Protein AF-A0AAW9KGE9-F1 (afdb_monomer_lite)

Secondary structure (DSSP, 8-state):
-HHHHHHHHHHHHHHHHHHHHHHHHHHHHHHHHHHHHSPPHHHHHHH-TT-SEEEE------TTSSEEEEEEEEETTEEEEEEEEE-EEETTEEE-

Sequence (96 aa):
MKENFKLGGILLIITMIAGLLLGFANDLTKEAIIENSKISKEDLSYILPQAEGIKDMDINLDSEGNVKEIYEAVSGSDVVGYVLKINSKGFHGPID

Structure (mmCIF, N/CA/C/O backbone):
data_AF-A0AAW9KGE9-F1
#
_entry.id   AF-A0AAW9KGE9-F1
#
loop_
_atom_site.group_PDB
_atom_site.id
_atom_site.type_symbol
_atom_site.label_atom_id
_atom_site.label_alt_id
_atom_site.label_comp_id
_atom_site.label_asym_id
_atom_site.label_entity_id
_atom_site.label_seq_id
_atom_site.pdbx_PDB_ins_code
_atom_site.Cartn_x
_atom_site.Cartn_y
_atom_site.Cartn_z
_atom_site.occupancy
_atom_site.B_iso_or_equiv
_atom_site.auth_seq_id
_atom_site.auth_comp_id
_atom_site.auth_asym_id
_atom_site.auth_atom_id
_atom_site.pdbx_PDB_model_num
ATOM 1 N N . MET A 1 1 ? 23.665 -9.481 -39.510 1.00 61.12 1 MET A N 1
ATOM 2 C CA . MET A 1 1 ? 23.785 -10.005 -38.126 1.00 61.12 1 MET A CA 1
ATOM 3 C C . MET A 1 1 ? 24.340 -8.977 -37.137 1.00 61.12 1 MET A C 1
ATOM 5 O O . MET A 1 1 ? 23.695 -8.782 -36.119 1.00 61.12 1 MET A O 1
ATOM 9 N N . LYS A 1 2 ? 25.452 -8.271 -37.422 1.00 75.06 2 LYS A N 1
ATOM 10 C CA . LYS A 1 2 ? 25.992 -7.210 -36.535 1.00 75.06 2 LYS A CA 1
ATOM 11 C C . LYS A 1 2 ? 24.994 -6.089 -36.192 1.00 75.06 2 LYS A C 1
ATOM 13 O O . LYS A 1 2 ? 24.883 -5.724 -35.030 1.00 75.06 2 LYS A O 1
ATOM 18 N N . GLU A 1 3 ? 24.244 -5.594 -37.178 1.00 84.81 3 GLU A N 1
ATOM 19 C CA . GLU A 1 3 ? 23.239 -4.533 -36.976 1.00 84.81 3 GLU A CA 1
ATOM 20 C C . GLU A 1 3 ? 22.115 -4.969 -36.021 1.00 84.81 3 GLU A C 1
ATOM 22 O O . GLU A 1 3 ? 21.837 -4.283 -35.047 1.00 84.81 3 GLU A O 1
ATOM 27 N N . ASN A 1 4 ? 21.545 -6.163 -36.208 1.00 87.88 4 ASN A N 1
ATOM 28 C CA . ASN A 1 4 ? 20.493 -6.683 -35.322 1.00 87.88 4 ASN A CA 1
ATOM 29 C C . ASN A 1 4 ? 20.971 -6.837 -33.870 1.00 87.88 4 ASN A C 1
ATOM 31 O O . ASN A 1 4 ? 20.217 -6.571 -32.940 1.00 87.88 4 ASN A O 1
ATOM 35 N N . PHE A 1 5 ? 22.234 -7.226 -33.671 1.00 86.19 5 PHE A N 1
ATOM 36 C CA . PHE A 1 5 ? 22.822 -7.336 -32.336 1.00 86.19 5 PHE A CA 1
ATOM 37 C C . PHE A 1 5 ? 23.026 -5.959 -31.683 1.00 86.19 5 PHE A C 1
ATOM 39 O O . PHE A 1 5 ? 22.802 -5.795 -30.487 1.00 86.19 5 PHE A O 1
ATOM 46 N N . LYS A 1 6 ? 23.379 -4.944 -32.481 1.00 87.62 6 LYS A N 1
ATOM 47 C CA . LYS A 1 6 ? 23.478 -3.548 -32.035 1.00 87.62 6 LYS A CA 1
ATOM 48 C C . LYS A 1 6 ? 22.110 -2.983 -31.638 1.00 87.62 6 LYS A C 1
ATOM 50 O O . LYS A 1 6 ? 21.998 -2.390 -30.570 1.00 87.62 6 LYS A O 1
ATOM 55 N N . LEU A 1 7 ? 21.073 -3.201 -32.452 1.00 91.75 7 LEU A N 1
ATOM 56 C CA . LEU A 1 7 ? 19.707 -2.776 -32.123 1.00 91.75 7 LEU A CA 1
ATOM 57 C C . LEU A 1 7 ? 19.182 -3.481 -30.863 1.00 91.75 7 LEU A C 1
ATOM 59 O O . LEU A 1 7 ? 18.646 -2.818 -29.978 1.00 91.75 7 LEU A O 1
ATOM 63 N N . GLY A 1 8 ? 19.388 -4.797 -30.747 1.00 92.50 8 GLY A N 1
ATOM 64 C CA . GLY A 1 8 ? 18.995 -5.562 -29.561 1.00 92.50 8 GLY A CA 1
ATOM 65 C C . GLY A 1 8 ? 19.690 -5.079 -28.285 1.00 92.50 8 GLY A C 1
ATOM 66 O O . GLY A 1 8 ? 19.041 -4.928 -27.255 1.00 92.50 8 GLY A O 1
ATOM 67 N N . GLY A 1 9 ? 20.986 -4.757 -28.363 1.00 93.50 9 GLY A N 1
ATOM 68 C CA . GLY A 1 9 ? 21.736 -4.198 -27.235 1.00 93.50 9 GLY A CA 1
ATOM 69 C C . GLY A 1 9 ? 21.210 -2.834 -26.780 1.00 93.50 9 GLY A C 1
ATOM 70 O O . GLY A 1 9 ? 21.037 -2.612 -25.585 1.00 93.50 9 GLY A O 1
ATOM 71 N N . ILE A 1 10 ? 20.890 -1.937 -27.719 1.00 94.44 10 ILE A N 1
ATOM 72 C CA . ILE A 1 10 ? 20.305 -0.625 -27.396 1.00 94.44 10 ILE A CA 1
ATOM 73 C C . ILE A 1 10 ? 18.936 -0.798 -26.721 1.00 94.44 10 ILE A C 1
ATOM 75 O O . ILE A 1 10 ? 18.668 -0.166 -25.701 1.00 94.44 10 ILE A O 1
ATOM 79 N N . LEU A 1 11 ? 18.091 -1.689 -27.245 1.00 94.56 11 LEU A N 1
ATOM 80 C CA . LEU A 1 11 ? 16.770 -1.955 -26.677 1.00 94.56 11 LEU A CA 1
ATOM 81 C C . LEU A 1 11 ? 16.857 -2.561 -25.267 1.00 94.56 11 LEU A C 1
ATOM 83 O O . LEU A 1 11 ? 16.073 -2.194 -24.390 1.00 94.56 11 LEU A O 1
ATOM 87 N N . LEU A 1 12 ? 17.834 -3.442 -25.030 1.00 95.12 12 LEU A N 1
ATOM 88 C CA . LEU A 1 12 ? 18.087 -4.032 -23.716 1.00 95.12 12 LEU A CA 1
ATOM 89 C C . LEU A 1 12 ? 18.497 -2.965 -22.697 1.00 95.12 12 LEU A C 1
ATOM 91 O O . LEU A 1 12 ? 17.975 -2.963 -21.586 1.00 95.12 12 LEU A O 1
ATOM 95 N N . ILE A 1 13 ? 19.366 -2.025 -23.080 1.00 96.25 13 ILE A N 1
ATOM 96 C CA . ILE A 1 13 ? 19.792 -0.926 -22.200 1.00 96.25 13 ILE A CA 1
ATOM 97 C C . ILE A 1 13 ? 18.601 -0.037 -21.827 1.00 96.25 13 ILE A C 1
ATOM 99 O O . ILE A 1 13 ? 18.412 0.276 -20.655 1.00 96.25 13 ILE A O 1
ATOM 103 N N . ILE A 1 14 ? 17.766 0.336 -22.800 1.00 96.06 14 ILE A N 1
ATOM 104 C CA . ILE A 1 14 ? 16.593 1.181 -22.537 1.00 96.06 14 ILE A CA 1
ATOM 105 C C . ILE A 1 14 ? 15.595 0.450 -21.630 1.00 96.06 14 ILE A C 1
ATOM 107 O O . ILE A 1 14 ? 15.101 1.034 -20.669 1.00 96.06 14 ILE A O 1
ATOM 111 N N . THR A 1 15 ? 15.344 -0.837 -21.884 1.00 95.56 15 THR A N 1
ATOM 112 C CA . THR A 1 15 ? 14.469 -1.669 -21.041 1.00 95.56 15 THR A CA 1
ATOM 113 C C . THR A 1 15 ? 15.008 -1.795 -19.618 1.00 95.56 15 THR A C 1
ATOM 115 O O . THR A 1 15 ? 14.244 -1.693 -18.664 1.00 95.56 15 THR A O 1
ATOM 118 N N . MET A 1 16 ? 16.323 -1.970 -19.461 1.00 96.06 16 MET A N 1
ATOM 119 C CA . MET A 1 16 ? 16.971 -2.037 -18.152 1.00 96.06 16 MET A CA 1
ATOM 120 C C . MET A 1 16 ? 16.778 -0.732 -17.372 1.00 96.06 16 MET A C 1
ATOM 122 O O . MET A 1 16 ? 16.387 -0.768 -16.210 1.00 96.06 16 MET A O 1
ATOM 126 N N . ILE A 1 17 ? 16.989 0.420 -18.015 1.00 96.75 17 ILE A N 1
ATOM 127 C CA . ILE A 1 17 ? 16.792 1.731 -17.383 1.00 96.75 17 ILE A CA 1
ATOM 128 C C . ILE A 1 17 ? 15.318 1.936 -17.010 1.00 96.75 17 ILE A C 1
ATOM 130 O O . ILE A 1 17 ? 15.020 2.328 -15.885 1.00 96.75 17 ILE A O 1
ATOM 134 N N . ALA A 1 18 ? 14.391 1.629 -17.921 1.00 95.62 18 ALA A N 1
ATOM 135 C CA . ALA A 1 18 ? 12.958 1.756 -17.668 1.00 95.62 18 ALA A CA 1
ATOM 136 C C . ALA A 1 18 ? 12.493 0.848 -16.518 1.00 95.62 18 ALA A C 1
ATOM 138 O O . ALA A 1 18 ? 11.742 1.291 -15.653 1.00 95.62 18 ALA A O 1
ATOM 139 N N . GLY A 1 19 ? 12.977 -0.397 -16.474 1.00 95.44 19 GLY A N 1
ATOM 140 C CA . GLY A 1 19 ? 12.676 -1.343 -15.402 1.00 95.44 19 GLY A CA 1
ATOM 141 C C . GLY A 1 19 ? 13.199 -0.879 -14.044 1.00 95.44 19 GLY A C 1
ATOM 142 O O . GLY A 1 19 ? 12.480 -0.979 -13.055 1.00 95.44 19 GLY A O 1
ATOM 143 N N . LEU A 1 20 ? 14.410 -0.313 -13.993 1.00 94.00 20 L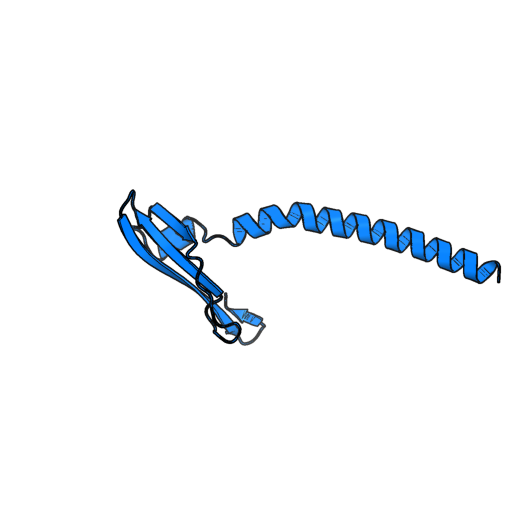EU A N 1
ATOM 144 C CA . LEU A 1 20 ? 14.972 0.247 -12.759 1.00 94.00 20 LEU A CA 1
ATOM 145 C C . LEU A 1 20 ? 14.174 1.458 -12.262 1.00 94.00 20 LEU A C 1
ATOM 147 O O . LEU A 1 20 ? 13.860 1.531 -11.077 1.00 94.00 20 LEU A O 1
ATOM 151 N N . LEU A 1 21 ? 13.807 2.380 -13.158 1.00 94.31 21 LEU A N 1
ATOM 152 C CA . LEU A 1 21 ? 12.990 3.545 -12.804 1.00 94.31 21 LEU A CA 1
ATOM 153 C C . LEU A 1 21 ? 11.600 3.134 -12.310 1.00 94.31 21 LEU A C 1
ATOM 155 O O . LEU A 1 21 ? 11.135 3.644 -11.293 1.00 94.31 21 LEU A O 1
ATOM 159 N N . LEU A 1 22 ? 10.949 2.195 -13.002 1.00 92.88 22 LEU A N 1
ATOM 160 C CA . LEU A 1 22 ? 9.632 1.694 -12.616 1.00 92.88 22 LEU A CA 1
ATOM 161 C C . LEU A 1 22 ? 9.682 0.918 -11.296 1.00 92.88 22 LEU A C 1
ATOM 163 O O . LEU A 1 22 ? 8.797 1.085 -10.463 1.00 92.88 22 LEU A O 1
ATOM 167 N N . GLY A 1 23 ? 10.724 0.109 -11.089 1.00 90.75 23 GLY A N 1
ATOM 168 C CA . GLY A 1 23 ? 10.946 -0.612 -9.839 1.00 90.75 23 GLY A CA 1
ATOM 169 C C . GLY A 1 23 ? 11.139 0.339 -8.661 1.00 90.75 23 GLY A C 1
ATOM 170 O O . GLY A 1 23 ? 10.483 0.181 -7.638 1.00 90.75 23 GLY A O 1
ATOM 171 N N . PHE A 1 24 ? 11.960 1.377 -8.831 1.00 88.94 24 PHE A N 1
ATOM 172 C CA . PHE A 1 24 ? 12.164 2.398 -7.804 1.00 88.94 24 PHE A CA 1
ATOM 173 C C . PHE A 1 24 ? 10.881 3.181 -7.496 1.00 88.94 24 PHE A C 1
ATOM 175 O O . PHE A 1 24 ? 10.538 3.381 -6.334 1.00 88.94 24 PHE A O 1
ATOM 182 N N . ALA A 1 25 ? 10.131 3.579 -8.527 1.00 85.44 25 ALA A N 1
ATOM 183 C CA . ALA A 1 25 ? 8.841 4.233 -8.340 1.00 85.44 25 ALA A CA 1
ATOM 184 C C . ALA A 1 25 ? 7.844 3.324 -7.602 1.00 85.44 25 ALA A C 1
ATOM 186 O O . ALA A 1 25 ? 7.133 3.793 -6.715 1.00 85.44 25 ALA A O 1
ATOM 187 N N . ASN A 1 26 ? 7.801 2.030 -7.930 1.00 86.25 26 ASN A N 1
ATOM 188 C CA . ASN A 1 26 ? 6.936 1.070 -7.252 1.00 86.25 26 ASN A CA 1
ATOM 189 C C . ASN A 1 26 ? 7.302 0.915 -5.772 1.00 86.25 26 ASN A C 1
ATOM 191 O O . ASN A 1 26 ? 6.403 0.955 -4.940 1.00 86.25 26 ASN A O 1
ATOM 195 N N . ASP A 1 27 ? 8.592 0.796 -5.455 1.00 84.12 27 ASP A N 1
ATOM 196 C CA . ASP A 1 27 ? 9.076 0.621 -4.083 1.00 84.12 27 ASP A CA 1
ATOM 197 C C . ASP A 1 27 ? 8.743 1.838 -3.206 1.00 84.12 27 ASP A C 1
ATOM 199 O O . ASP A 1 27 ? 8.118 1.694 -2.158 1.00 84.12 27 ASP A O 1
ATOM 203 N N . LEU A 1 28 ? 9.017 3.051 -3.704 1.00 78.94 28 LEU A N 1
ATOM 204 C CA . LEU A 1 28 ? 8.653 4.293 -3.012 1.00 78.94 28 LEU A CA 1
ATOM 205 C C . LEU A 1 28 ? 7.140 4.452 -2.821 1.00 78.94 28 LEU A C 1
ATOM 207 O O . LEU A 1 28 ? 6.683 4.957 -1.799 1.00 78.94 28 LEU A O 1
ATOM 211 N N . THR A 1 29 ? 6.346 4.047 -3.813 1.00 77.44 29 THR A N 1
ATOM 212 C CA . THR A 1 29 ? 4.886 4.213 -3.753 1.00 77.44 29 THR A CA 1
ATOM 213 C C . THR A 1 29 ? 4.232 3.136 -2.886 1.00 77.44 29 THR A C 1
ATOM 215 O O . THR A 1 29 ? 3.139 3.346 -2.372 1.00 77.44 29 THR A O 1
ATOM 218 N N . LYS A 1 30 ? 4.881 1.984 -2.689 1.00 70.31 30 LYS A N 1
ATOM 219 C CA . LYS A 1 30 ? 4.326 0.853 -1.938 1.00 70.31 30 LYS A CA 1
ATOM 220 C C . LYS A 1 30 ? 4.038 1.209 -0.483 1.00 70.31 30 LYS A C 1
ATOM 222 O O . LYS A 1 30 ? 2.970 0.866 0.013 1.00 70.31 30 LYS A O 1
ATOM 227 N N . GLU A 1 31 ? 4.955 1.907 0.182 1.00 66.19 31 GLU A N 1
ATOM 228 C CA . GLU A 1 31 ? 4.754 2.347 1.568 1.00 66.19 31 GLU A CA 1
ATOM 229 C C . GLU A 1 31 ? 3.590 3.335 1.672 1.00 66.19 31 GLU A C 1
ATOM 231 O O . GLU A 1 31 ? 2.688 3.139 2.485 1.00 66.19 31 GLU A O 1
ATOM 236 N N . ALA A 1 32 ? 3.544 4.322 0.772 1.00 62.59 32 ALA A N 1
ATOM 237 C CA . ALA A 1 32 ? 2.446 5.280 0.705 1.00 62.59 32 ALA A CA 1
ATOM 238 C C . ALA A 1 32 ? 1.100 4.602 0.399 1.00 62.59 32 ALA A C 1
ATOM 240 O O . ALA A 1 32 ? 0.084 4.993 0.964 1.00 62.59 32 ALA A O 1
ATOM 241 N N . ILE A 1 33 ? 1.066 3.578 -0.461 1.00 61.47 33 ILE A N 1
ATOM 242 C CA . ILE A 1 33 ? -0.152 2.803 -0.732 1.00 61.47 33 ILE A CA 1
ATOM 243 C C . ILE A 1 33 ? -0.596 2.071 0.526 1.00 61.47 33 ILE A C 1
ATOM 245 O O . ILE A 1 33 ? -1.770 2.150 0.839 1.00 61.47 33 ILE A O 1
ATOM 249 N N . ILE A 1 34 ? 0.310 1.406 1.250 1.00 62.25 34 ILE A N 1
ATOM 250 C CA . ILE A 1 34 ? -0.028 0.672 2.481 1.00 62.25 34 ILE A CA 1
ATOM 251 C C . ILE A 1 34 ? -0.566 1.621 3.559 1.00 62.2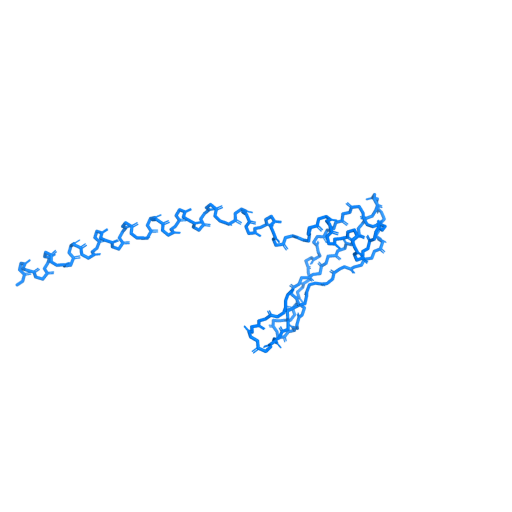5 34 ILE A C 1
ATOM 253 O O . ILE A 1 34 ? -1.491 1.270 4.292 1.00 62.25 34 ILE A O 1
ATOM 257 N N . GLU A 1 35 ? 0.002 2.821 3.665 1.00 60.75 35 GLU A N 1
ATOM 258 C CA . GLU A 1 35 ? -0.455 3.840 4.609 1.00 60.75 35 GLU A CA 1
ATOM 259 C C . GLU A 1 35 ? -1.820 4.422 4.211 1.00 60.75 35 GLU A C 1
ATOM 261 O O . GLU A 1 35 ? -2.699 4.518 5.061 1.00 60.75 35 GLU A O 1
ATOM 266 N N . ASN A 1 36 ? -2.036 4.721 2.925 1.00 58.00 36 ASN A N 1
ATOM 267 C CA . ASN A 1 36 ? -3.309 5.248 2.414 1.00 58.00 36 ASN A CA 1
ATOM 268 C C . ASN A 1 36 ? -4.400 4.178 2.235 1.00 58.00 36 ASN A C 1
ATOM 270 O O . ASN A 1 36 ? -5.577 4.512 2.146 1.00 58.00 36 ASN A O 1
ATOM 274 N N . SER A 1 37 ? -4.044 2.896 2.134 1.00 58.75 37 SER A N 1
ATOM 275 C CA . SER A 1 37 ? -5.019 1.806 2.037 1.00 58.75 37 SER A CA 1
ATOM 276 C C . SER A 1 37 ? -5.660 1.491 3.381 1.00 58.75 37 SER A C 1
ATOM 278 O O . SER A 1 37 ? -6.769 0.955 3.400 1.00 58.75 37 SER A O 1
ATOM 280 N N . LYS A 1 38 ? -4.987 1.837 4.487 1.00 62.94 38 LYS A N 1
ATOM 281 C CA . LYS A 1 38 ? -5.580 1.792 5.823 1.00 62.94 38 LYS A CA 1
ATOM 282 C C . LYS A 1 38 ? -6.634 2.886 5.932 1.00 62.94 38 LYS A C 1
ATOM 284 O O . LYS A 1 38 ? -6.436 3.989 5.433 1.00 62.94 38 LYS A O 1
ATOM 289 N N . ILE A 1 39 ? -7.741 2.579 6.606 1.00 67.12 39 ILE A N 1
ATOM 290 C CA . ILE A 1 39 ? -8.767 3.575 6.933 1.00 67.12 39 ILE A CA 1
ATOM 291 C C . ILE A 1 39 ? -8.080 4.763 7.610 1.00 67.12 39 ILE A C 1
ATOM 293 O O . ILE A 1 39 ? -7.405 4.600 8.634 1.00 67.12 39 ILE A O 1
ATOM 297 N N . SER A 1 40 ? -8.233 5.950 7.021 1.00 69.50 40 SER A N 1
ATOM 298 C CA . SER A 1 40 ? -7.697 7.165 7.615 1.00 69.50 40 SER A CA 1
ATOM 299 C C . SER A 1 40 ? -8.386 7.398 8.964 1.00 69.50 40 SER A C 1
ATOM 301 O O . SER A 1 40 ? -9.560 7.073 9.156 1.00 69.50 40 SER A O 1
ATOM 303 N N . LYS A 1 41 ? -7.668 7.963 9.940 1.00 67.62 41 LYS A N 1
ATOM 304 C CA . LYS A 1 41 ? -8.271 8.281 11.250 1.00 67.62 41 LYS A CA 1
ATOM 305 C C . LYS A 1 41 ? -9.473 9.221 11.118 1.00 67.62 41 LYS A C 1
ATOM 307 O O . LYS A 1 41 ? -10.375 9.183 11.949 1.00 67.62 41 LYS A O 1
ATOM 312 N N . GLU A 1 42 ? -9.459 10.057 10.088 1.00 72.75 42 GLU A N 1
ATOM 313 C CA . GLU A 1 42 ? -10.517 11.010 9.768 1.00 72.75 42 GLU A CA 1
ATOM 314 C C . GLU A 1 42 ? -11.783 10.280 9.307 1.00 72.75 42 GLU A C 1
ATOM 316 O O . GLU A 1 42 ? -12.852 10.512 9.872 1.00 72.75 42 GLU A O 1
ATOM 321 N N . ASP A 1 43 ? -11.650 9.324 8.383 1.00 78.56 43 ASP A N 1
ATOM 322 C CA . ASP A 1 43 ? -12.768 8.496 7.919 1.00 78.56 43 ASP A CA 1
ATOM 323 C C . ASP A 1 43 ? -13.325 7.625 9.048 1.00 78.56 43 ASP A C 1
ATOM 325 O O . ASP A 1 43 ? -14.542 7.534 9.209 1.00 78.56 43 ASP A O 1
ATOM 329 N N . LEU A 1 44 ? -12.449 7.034 9.876 1.00 79.56 44 LEU A N 1
ATOM 330 C CA . LEU A 1 44 ? -12.865 6.234 11.032 1.00 79.56 44 LEU A CA 1
ATOM 331 C C . LEU A 1 44 ? -13.676 7.064 12.028 1.00 79.56 44 LEU A C 1
ATOM 333 O O . LEU A 1 44 ? -14.728 6.623 12.478 1.00 79.56 44 LEU A O 1
ATOM 337 N N . SER A 1 45 ? -13.208 8.271 12.350 1.00 77.62 45 SER A N 1
ATOM 338 C CA . SER A 1 45 ? -13.905 9.173 13.268 1.00 77.62 45 SER A CA 1
ATOM 339 C C . SER A 1 45 ? -15.244 9.650 12.695 1.00 77.62 45 SER A C 1
ATOM 341 O O . SER A 1 45 ? -16.204 9.841 13.438 1.00 77.62 45 SER A O 1
ATOM 343 N N . TYR A 1 46 ? -15.344 9.789 11.368 1.00 83.56 46 TYR A N 1
ATOM 344 C CA . TYR A 1 46 ? -16.591 10.148 10.696 1.00 83.56 46 TYR A CA 1
ATOM 345 C C . TYR A 1 46 ? -17.641 9.029 10.757 1.00 83.56 46 TYR A C 1
ATOM 347 O O . TYR A 1 46 ? -18.805 9.294 11.058 1.00 83.56 46 TYR A O 1
ATOM 355 N N . ILE A 1 47 ? -17.246 7.781 10.483 1.00 84.81 47 ILE A N 1
ATOM 356 C CA . ILE A 1 47 ? -18.176 6.638 10.445 1.00 84.81 47 ILE A CA 1
ATOM 357 C C . ILE A 1 47 ? -18.439 6.030 11.829 1.00 84.81 47 ILE A C 1
ATOM 359 O O . ILE A 1 47 ? -19.519 5.488 12.064 1.00 84.81 47 ILE A O 1
ATOM 363 N N . LEU A 1 48 ? -17.462 6.096 12.739 1.00 84.44 48 LEU A N 1
ATOM 364 C CA . LEU A 1 48 ? -17.515 5.465 14.055 1.00 84.44 48 LEU A CA 1
ATOM 365 C C . LEU A 1 48 ? -16.721 6.278 15.104 1.00 84.44 48 LEU A C 1
ATOM 367 O O . LEU A 1 48 ? -15.636 5.867 15.516 1.00 84.44 48 LEU A O 1
ATOM 371 N N . PRO A 1 49 ? -17.272 7.408 15.594 1.00 83.88 49 PRO A N 1
ATOM 372 C CA . PRO A 1 49 ? -16.567 8.351 16.474 1.00 83.88 49 PRO A CA 1
ATOM 373 C C . PRO A 1 49 ? -16.054 7.749 17.788 1.00 83.88 49 PRO A C 1
ATOM 375 O O . PRO A 1 49 ? -15.112 8.262 18.385 1.00 83.88 49 PRO A O 1
ATOM 378 N N . GLN A 1 50 ? -16.695 6.680 18.265 1.00 84.44 50 GLN A N 1
ATOM 379 C CA . GLN A 1 50 ? -16.294 5.958 19.472 1.00 84.44 50 GLN A CA 1
ATOM 380 C C . GLN A 1 50 ? -15.097 5.016 19.273 1.00 84.44 50 GLN A C 1
ATOM 382 O O . GLN A 1 50 ? -14.647 4.424 20.246 1.00 84.44 50 GLN A O 1
ATOM 387 N N . ALA A 1 51 ? -14.607 4.820 18.047 1.00 82.69 51 ALA A N 1
ATOM 388 C CA . ALA A 1 51 ? -13.442 3.986 17.781 1.00 82.69 51 ALA A CA 1
ATOM 389 C C . ALA A 1 51 ? -12.152 4.810 17.825 1.00 82.69 51 ALA A C 1
ATOM 391 O O . ALA A 1 51 ? -11.998 5.803 17.120 1.00 82.69 51 ALA A O 1
ATOM 392 N N . GLU A 1 52 ? -11.193 4.359 18.627 1.00 80.38 52 GLU A N 1
ATOM 393 C CA . GLU A 1 52 ? -9.857 4.954 18.722 1.00 80.38 52 GLU A CA 1
ATOM 394 C C . GLU A 1 52 ? -8.893 4.362 17.683 1.00 80.38 52 GLU A C 1
ATOM 396 O O . GLU A 1 52 ? -7.882 4.980 17.334 1.00 80.38 52 GLU A O 1
ATOM 401 N N . GLY A 1 53 ? -9.203 3.170 17.167 1.00 78.44 53 GLY A N 1
ATOM 402 C CA . GLY A 1 53 ? -8.415 2.506 16.140 1.00 78.44 53 GLY A CA 1
ATOM 403 C C . GLY A 1 53 ? -9.136 1.337 15.480 1.00 78.44 53 GLY A C 1
ATOM 404 O O . GLY A 1 53 ? -10.249 0.967 15.853 1.00 78.44 53 GLY A O 1
ATOM 405 N N . ILE A 1 54 ? -8.464 0.755 14.491 1.00 82.69 54 ILE A N 1
ATOM 406 C CA . ILE A 1 54 ? -8.902 -0.440 13.771 1.00 82.69 54 ILE A CA 1
ATOM 407 C C . ILE A 1 54 ? -7.838 -1.531 13.841 1.00 82.69 54 ILE A C 1
ATOM 409 O O . ILE A 1 54 ? -6.639 -1.247 13.876 1.00 82.69 54 ILE A O 1
ATOM 413 N N . LYS A 1 55 ? -8.286 -2.782 13.828 1.00 80.50 55 LYS A N 1
ATOM 414 C CA . LYS A 1 55 ? -7.450 -3.976 13.776 1.00 80.50 55 LYS A CA 1
ATOM 415 C C . LYS A 1 55 ? -7.888 -4.849 12.606 1.00 80.50 55 LYS A C 1
ATOM 417 O O . LYS A 1 55 ? -9.079 -5.101 12.442 1.00 80.50 55 LYS A O 1
ATOM 422 N N . ASP A 1 56 ? -6.926 -5.303 11.810 1.00 77.31 56 ASP A N 1
ATOM 423 C CA . ASP A 1 56 ? -7.179 -6.213 10.693 1.00 77.31 56 ASP A CA 1
ATOM 424 C C . ASP A 1 56 ? -7.794 -7.522 11.198 1.00 77.31 56 ASP A C 1
ATOM 426 O O . ASP A 1 56 ? -7.248 -8.160 12.108 1.00 77.31 56 ASP A O 1
ATOM 430 N N . MET A 1 57 ? -8.918 -7.929 10.602 1.00 77.50 57 MET A N 1
ATOM 431 C CA . MET A 1 57 ? -9.436 -9.278 10.777 1.00 77.50 57 MET A CA 1
ATOM 432 C C . MET A 1 57 ? -9.036 -10.114 9.565 1.00 77.50 57 MET A C 1
ATOM 434 O O . MET A 1 57 ? -9.468 -9.856 8.444 1.00 77.50 57 MET A O 1
ATOM 438 N N . ASP A 1 58 ? -8.214 -11.132 9.804 1.00 66.81 58 ASP A N 1
ATOM 439 C CA . ASP A 1 58 ? -7.778 -12.059 8.763 1.00 66.81 58 ASP A CA 1
ATOM 440 C C . ASP A 1 58 ? -8.894 -13.087 8.518 1.00 66.81 58 ASP A C 1
ATOM 442 O O . ASP A 1 58 ? -8.958 -14.150 9.142 1.00 66.81 58 ASP A O 1
ATOM 446 N N . ILE A 1 59 ? -9.863 -12.701 7.686 1.00 72.88 59 ILE A N 1
ATOM 447 C CA . ILE A 1 59 ? -10.985 -13.546 7.274 1.00 72.88 59 ILE A CA 1
ATOM 448 C C . ILE A 1 59 ? -10.768 -13.937 5.820 1.00 72.88 59 ILE A C 1
ATOM 450 O O . ILE A 1 59 ? -10.48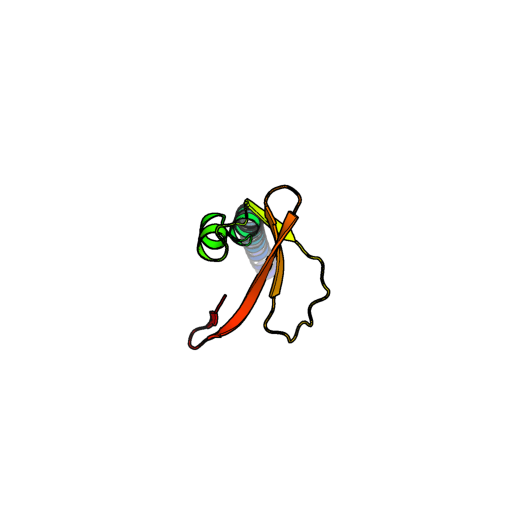1 -13.091 4.975 1.00 72.88 59 ILE A O 1
ATOM 454 N N . ASN A 1 60 ? -10.967 -15.217 5.508 1.00 70.75 60 ASN A N 1
ATOM 455 C CA . ASN A 1 60 ? -10.967 -15.673 4.127 1.00 70.75 60 ASN A CA 1
ATOM 456 C C . ASN A 1 60 ? -12.242 -15.171 3.430 1.00 70.75 60 ASN A C 1
ATOM 458 O O . ASN A 1 60 ? -13.309 -15.770 3.564 1.00 70.75 60 ASN A O 1
ATOM 462 N N . LEU A 1 61 ? -12.132 -14.025 2.763 1.00 71.31 61 LEU A N 1
ATOM 463 C CA . LEU A 1 61 ? -13.205 -13.407 1.994 1.00 71.31 61 LEU A CA 1
ATOM 464 C C . LEU A 1 61 ? -13.314 -14.079 0.622 1.00 71.31 61 LEU A C 1
ATOM 466 O O . LEU A 1 61 ? -12.312 -14.292 -0.064 1.00 71.31 61 LEU A O 1
ATOM 470 N N . ASP A 1 62 ? -14.541 -14.389 0.204 1.00 70.75 62 ASP A N 1
ATOM 471 C CA . ASP A 1 62 ? -14.797 -14.916 -1.134 1.00 70.75 62 ASP A CA 1
ATOM 472 C C . ASP A 1 62 ? -14.350 -13.899 -2.190 1.00 70.75 62 ASP A C 1
ATOM 474 O O . ASP A 1 62 ? -14.782 -12.746 -2.185 1.00 70.75 62 ASP A O 1
ATOM 478 N N . SER A 1 63 ? -13.517 -14.330 -3.141 1.00 64.06 63 SER A N 1
ATOM 479 C CA . SER A 1 63 ? -12.957 -13.444 -4.175 1.00 64.06 63 SER A CA 1
ATOM 480 C C . SER A 1 63 ? -14.001 -12.873 -5.151 1.00 64.06 63 SER A C 1
ATOM 482 O O . SER A 1 63 ? -13.687 -11.960 -5.911 1.00 64.06 63 SER A O 1
ATOM 484 N N . GLU A 1 64 ? -15.228 -13.402 -5.147 1.00 65.56 64 GLU A N 1
ATOM 485 C CA . GLU A 1 64 ? -16.374 -12.894 -5.920 1.00 65.56 64 GLU A CA 1
ATOM 486 C C . GLU A 1 64 ? -17.278 -11.940 -5.118 1.00 65.56 64 GLU A C 1
ATOM 488 O O . GLU A 1 64 ? -18.217 -11.365 -5.671 1.00 65.56 64 GLU A O 1
ATOM 493 N N . GLY A 1 65 ? -17.013 -11.759 -3.822 1.00 71.06 65 GLY A N 1
ATOM 494 C CA . GLY A 1 65 ? -17.750 -10.838 -2.968 1.00 71.06 65 GLY A CA 1
ATOM 495 C C . GLY A 1 65 ? -17.365 -9.378 -3.208 1.00 71.06 65 GLY A C 1
ATOM 496 O O . GLY A 1 65 ? -16.249 -9.056 -3.602 1.00 71.06 65 GLY A O 1
ATOM 497 N N . ASN A 1 66 ? -18.288 -8.462 -2.910 1.00 78.75 66 ASN A N 1
ATOM 498 C CA . ASN A 1 66 ? -17.995 -7.025 -2.962 1.00 78.75 66 ASN A CA 1
ATOM 499 C C . ASN A 1 66 ? -17.164 -6.553 -1.755 1.00 78.75 66 ASN A C 1
ATOM 501 O O . ASN A 1 66 ? -16.694 -5.424 -1.747 1.00 78.75 66 ASN A O 1
ATOM 505 N N . VAL A 1 67 ? -17.005 -7.370 -0.711 1.00 80.50 67 VAL A N 1
ATOM 506 C CA . VAL A 1 67 ? -16.265 -6.998 0.503 1.00 80.50 67 VAL A CA 1
ATOM 507 C C . VAL A 1 67 ? -14.786 -7.319 0.309 1.00 80.50 67 VAL A C 1
ATOM 509 O O . VAL A 1 67 ? -14.435 -8.478 0.108 1.00 80.50 67 VAL A O 1
ATOM 512 N N . LYS A 1 68 ? -13.928 -6.298 0.378 1.00 77.19 68 LYS A N 1
ATOM 513 C CA . LYS A 1 68 ? -12.473 -6.437 0.226 1.00 77.19 68 LYS A CA 1
ATOM 514 C C . LYS A 1 68 ? -11.751 -6.650 1.549 1.00 77.19 68 LYS A C 1
ATOM 516 O O . LYS A 1 68 ? -10.845 -7.470 1.611 1.00 77.19 68 LYS A O 1
ATOM 521 N N . GLU A 1 69 ? -12.113 -5.878 2.570 1.00 76.88 69 GLU A N 1
ATOM 522 C CA . GLU A 1 69 ? -11.400 -5.838 3.852 1.00 76.88 69 GLU A CA 1
ATOM 523 C C . GLU A 1 69 ? -12.416 -5.684 4.992 1.00 76.88 69 GLU A C 1
ATOM 525 O O . GLU A 1 69 ? -13.426 -4.987 4.845 1.00 76.88 69 GLU A O 1
ATOM 530 N N . ILE A 1 70 ? -12.163 -6.345 6.123 1.00 82.38 70 ILE A N 1
ATOM 531 C CA . ILE A 1 70 ? -12.961 -6.219 7.347 1.00 82.38 70 ILE A CA 1
ATOM 532 C C . ILE A 1 70 ? -12.021 -5.896 8.504 1.00 82.38 70 ILE A C 1
ATOM 534 O O . ILE A 1 70 ? -11.012 -6.569 8.717 1.00 82.38 70 ILE A O 1
ATOM 538 N N . TYR A 1 71 ? -12.391 -4.880 9.271 1.00 84.50 71 TYR A N 1
ATOM 539 C CA . TYR A 1 71 ? -11.638 -4.384 10.409 1.00 84.50 71 TYR A CA 1
ATOM 540 C C . TYR A 1 71 ? -12.484 -4.434 11.677 1.00 84.50 71 TYR A C 1
ATOM 542 O O . TYR A 1 71 ? -13.658 -4.059 11.665 1.00 84.50 71 TYR A O 1
ATOM 550 N N . GLU A 1 72 ? -11.880 -4.832 12.792 1.00 85.25 72 GLU A N 1
ATOM 551 C CA . GLU A 1 72 ? -12.447 -4.609 14.122 1.00 85.25 72 GLU A CA 1
ATOM 552 C C . GLU A 1 72 ? -12.133 -3.185 14.559 1.00 85.25 72 GLU A C 1
ATOM 554 O O . GLU A 1 72 ? -10.969 -2.796 14.618 1.00 85.25 72 GLU A O 1
ATOM 559 N N . ALA A 1 73 ? -13.156 -2.407 14.885 1.00 84.88 73 ALA A N 1
ATOM 560 C CA . ALA A 1 73 ? -12.978 -1.094 15.474 1.00 84.88 73 ALA A CA 1
ATOM 561 C C . ALA A 1 73 ? -12.904 -1.218 16.998 1.00 84.88 73 ALA A C 1
ATOM 563 O O . ALA A 1 73 ? -13.780 -1.822 17.623 1.00 84.88 73 ALA A O 1
ATOM 564 N N . VAL A 1 74 ? -11.868 -0.639 17.599 1.00 83.19 74 VAL A N 1
ATOM 565 C CA . VAL A 1 74 ? -11.564 -0.767 19.028 1.00 83.19 74 VAL A CA 1
ATOM 566 C C . VAL A 1 74 ? -11.505 0.594 19.716 1.00 83.19 74 VAL A C 1
ATOM 568 O O . VAL A 1 74 ? -11.066 1.580 19.126 1.00 83.19 74 VAL A O 1
ATOM 571 N N . SER A 1 75 ? -11.927 0.637 20.977 1.00 84.94 75 SER A N 1
ATOM 572 C CA . SER A 1 75 ? -11.714 1.755 21.903 1.00 84.94 75 SER A CA 1
ATOM 573 C C . SER A 1 75 ? -10.996 1.197 23.125 1.00 84.94 75 SER A C 1
ATOM 575 O O . SER A 1 75 ? -11.557 0.387 23.864 1.00 84.94 75 SER A O 1
ATOM 577 N N . GLY A 1 76 ? -9.729 1.560 23.316 1.00 81.19 76 GLY A N 1
ATOM 578 C CA . GLY A 1 76 ? -8.863 0.905 24.292 1.00 81.19 76 GLY A CA 1
ATOM 579 C C . GLY A 1 76 ? -8.770 -0.613 24.076 1.00 81.19 76 GLY A C 1
ATOM 580 O O . GLY A 1 76 ? -8.157 -1.076 23.115 1.00 81.19 76 GLY A O 1
ATOM 581 N N . SER A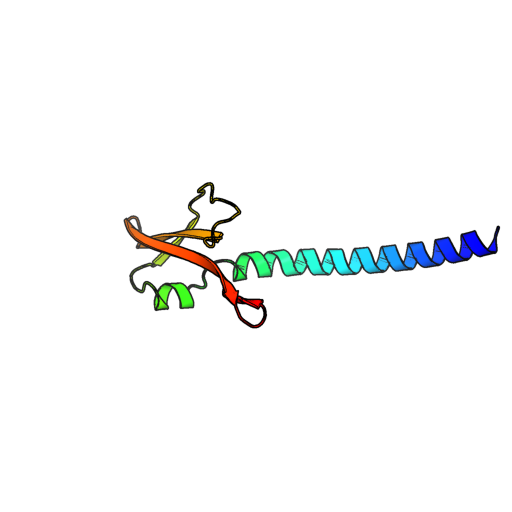 1 77 ? -9.363 -1.381 24.995 1.00 79.19 77 SER A N 1
ATOM 582 C CA . SER A 1 77 ? -9.357 -2.854 24.992 1.00 79.19 77 SER A CA 1
ATOM 583 C C . SER A 1 77 ? -10.651 -3.481 24.457 1.00 79.19 77 SER A C 1
ATOM 585 O O . SER A 1 77 ? -10.698 -4.701 24.298 1.00 79.19 77 SER A O 1
ATOM 587 N N . ASP A 1 78 ? -11.685 -2.676 24.197 1.00 84.75 78 ASP A N 1
ATOM 588 C CA . ASP A 1 78 ? -13.022 -3.158 23.850 1.00 84.75 78 ASP A CA 1
ATOM 589 C C . ASP A 1 78 ? -13.308 -2.987 22.354 1.00 84.75 78 ASP A C 1
ATOM 591 O O . ASP A 1 78 ? -12.980 -1.963 21.747 1.00 84.75 78 ASP A O 1
ATOM 595 N N . VAL A 1 79 ? -13.955 -3.990 21.752 1.00 86.44 79 VAL A N 1
ATOM 596 C CA . VAL A 1 79 ? -14.441 -3.922 20.366 1.00 86.44 79 VAL A CA 1
ATOM 597 C C . VAL A 1 79 ? -15.749 -3.138 20.352 1.00 86.44 79 VAL A C 1
ATOM 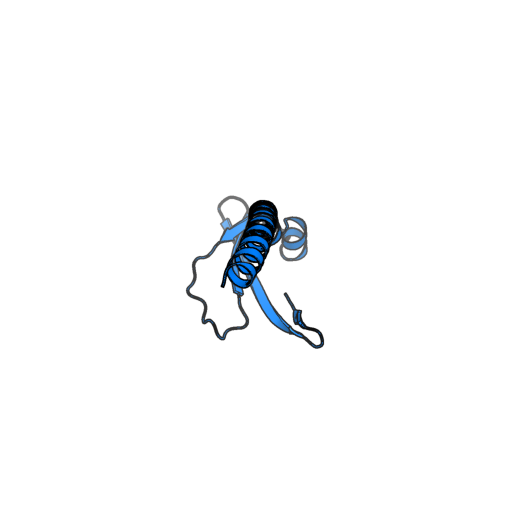599 O O . VAL A 1 79 ? -16.750 -3.565 20.926 1.00 86.44 79 VAL A O 1
ATOM 602 N N . VAL A 1 80 ? -15.740 -1.987 19.684 1.00 87.62 80 VAL A N 1
ATOM 603 C CA . VAL A 1 80 ? -16.886 -1.067 19.598 1.00 87.62 80 VAL A CA 1
ATOM 604 C C . VAL A 1 80 ? -17.662 -1.200 18.285 1.00 87.62 80 VAL A C 1
ATOM 606 O O . VAL A 1 80 ? -18.750 -0.637 18.159 1.00 87.62 80 VAL A O 1
ATOM 609 N N . GLY A 1 81 ? -17.137 -1.950 17.309 1.00 86.56 81 GLY A N 1
ATOM 610 C CA . GLY A 1 81 ? -17.825 -2.240 16.052 1.00 86.56 81 GLY A CA 1
ATOM 611 C C . GLY A 1 81 ? -16.942 -2.918 15.006 1.00 86.56 81 GLY A C 1
ATOM 612 O O . GLY A 1 81 ? -15.807 -3.298 15.282 1.00 86.56 81 GLY A O 1
ATOM 613 N N . TYR A 1 82 ? -17.472 -3.036 13.788 1.00 85.56 82 TYR A N 1
ATOM 614 C CA . TYR A 1 82 ? -16.760 -3.566 12.625 1.00 85.56 82 TYR A CA 1
ATOM 615 C C . TYR A 1 82 ? -16.865 -2.582 11.462 1.00 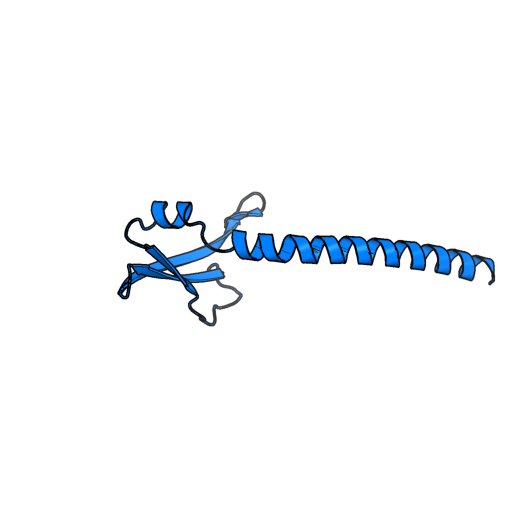85.56 82 TYR A C 1
ATOM 617 O O . TYR A 1 82 ? -17.942 -2.038 11.211 1.00 85.56 82 TYR A O 1
ATOM 625 N N . VAL A 1 83 ? -15.764 -2.375 10.745 1.00 84.44 83 VAL A N 1
ATOM 626 C CA . VAL A 1 83 ? -15.720 -1.552 9.532 1.00 84.44 83 VAL A CA 1
ATOM 627 C C . VAL A 1 83 ? -15.426 -2.450 8.344 1.00 84.44 83 VAL A C 1
ATOM 629 O O . VAL A 1 83 ? -14.496 -3.250 8.381 1.00 84.44 83 VAL A O 1
ATOM 632 N N . LEU A 1 84 ? -16.225 -2.323 7.290 1.00 83.94 84 LEU A N 1
ATOM 633 C CA . LEU A 1 84 ? -16.075 -3.105 6.071 1.00 83.94 84 LEU A CA 1
ATOM 634 C C . LEU A 1 84 ? -15.723 -2.174 4.920 1.00 83.94 84 LEU A C 1
ATOM 636 O O . LEU A 1 84 ? -16.409 -1.175 4.704 1.00 83.94 84 LEU A O 1
ATOM 640 N N . LYS A 1 85 ? -14.698 -2.538 4.155 1.00 80.12 85 LYS A N 1
ATOM 641 C CA . LYS A 1 85 ? -14.371 -1.890 2.889 1.00 80.12 85 LYS A CA 1
ATOM 642 C C . LYS A 1 85 ? -14.975 -2.692 1.753 1.00 80.12 85 LYS A C 1
ATOM 644 O O . LYS A 1 85 ? -14.748 -3.900 1.643 1.00 80.12 85 LYS A O 1
ATOM 649 N N . ILE A 1 86 ? -15.773 -2.026 0.930 1.00 82.94 86 ILE A N 1
ATOM 650 C CA . ILE A 1 86 ? -16.575 -2.666 -0.105 1.00 82.94 86 ILE A CA 1
ATOM 651 C C . ILE A 1 86 ? -16.192 -2.051 -1.440 1.00 82.94 86 ILE A C 1
ATOM 653 O O . ILE A 1 86 ? -16.320 -0.848 -1.620 1.00 82.94 86 ILE A O 1
ATOM 657 N N . ASN A 1 87 ? -15.808 -2.891 -2.392 1.00 79.12 87 ASN A N 1
ATOM 658 C CA . ASN A 1 87 ? -15.592 -2.482 -3.763 1.00 79.12 87 ASN A CA 1
ATOM 659 C C . ASN A 1 87 ? -16.786 -2.899 -4.618 1.00 79.12 87 ASN A C 1
ATOM 661 O O . ASN A 1 87 ? -17.091 -4.085 -4.747 1.00 79.12 87 ASN A O 1
ATOM 665 N N . SER A 1 88 ? -17.460 -1.923 -5.216 1.00 79.62 88 SER A N 1
ATOM 666 C CA . SER A 1 88 ? -18.570 -2.171 -6.137 1.00 79.62 88 SER A CA 1
ATOM 667 C C . SER A 1 88 ? -18.317 -1.495 -7.478 1.00 79.62 88 SER A C 1
ATOM 669 O O . SER A 1 88 ? -17.689 -0.443 -7.550 1.00 79.62 88 SER A O 1
ATOM 671 N N . LYS A 1 89 ? -18.806 -2.072 -8.579 1.00 77.44 89 LYS A N 1
ATOM 672 C CA . LYS A 1 89 ? -18.653 -1.462 -9.908 1.00 77.44 89 LYS A CA 1
ATOM 673 C C . LYS A 1 89 ? -19.576 -0.248 -10.049 1.00 77.44 89 LYS A C 1
ATOM 675 O O . LYS A 1 89 ? -20.795 -0.390 -10.044 1.00 77.44 89 LYS A O 1
ATOM 680 N N . GLY A 1 90 ? -18.988 0.932 -10.223 1.00 78.19 90 GLY A N 1
ATOM 681 C CA . GLY A 1 90 ? -19.679 2.174 -10.558 1.00 78.19 90 GLY A CA 1
ATOM 682 C C . GLY A 1 90 ? -19.670 2.489 -12.058 1.00 78.19 90 GLY A C 1
ATOM 683 O O . GLY A 1 90 ? -19.122 1.754 -12.879 1.00 78.19 90 GLY A O 1
ATOM 684 N N . PHE A 1 91 ? -20.273 3.625 -12.422 1.00 75.19 91 PHE A N 1
ATOM 685 C CA . PHE A 1 91 ? -20.480 4.046 -13.817 1.00 75.19 91 PHE A CA 1
ATOM 686 C C . PHE A 1 91 ? -19.178 4.420 -14.567 1.00 75.19 91 PHE A C 1
ATOM 688 O O . PHE A 1 91 ? -19.138 4.315 -15.788 1.00 75.19 91 PHE A O 1
ATOM 695 N N . HIS A 1 92 ? -18.102 4.794 -13.859 1.00 78.94 92 HIS A N 1
ATOM 696 C CA . HIS A 1 92 ? -16.792 5.159 -14.440 1.00 78.94 92 HIS A CA 1
ATOM 697 C C . HIS A 1 92 ? -15.600 4.414 -13.814 1.00 78.94 92 HIS A C 1
ATOM 699 O O . HIS A 1 92 ? -14.456 4.847 -13.931 1.00 78.94 92 HIS A O 1
ATOM 705 N N . GLY A 1 93 ? -15.855 3.298 -13.138 1.00 74.56 93 GLY A N 1
ATOM 706 C CA . GLY A 1 93 ? -14.835 2.574 -12.386 1.00 74.56 93 GLY A CA 1
ATOM 707 C C . GLY A 1 93 ? -15.375 2.063 -11.056 1.00 74.56 93 GLY A C 1
ATOM 708 O O . GLY A 1 93 ? -16.558 2.245 -10.764 1.00 74.56 93 GLY A O 1
ATOM 709 N N . PRO A 1 94 ? -14.538 1.381 -10.268 1.00 73.94 94 PRO A N 1
ATOM 710 C CA . PRO A 1 94 ? -14.928 0.918 -8.946 1.00 73.94 94 PRO A CA 1
ATOM 711 C C . PRO A 1 94 ? -15.252 2.088 -8.002 1.00 73.94 94 PRO A C 1
ATOM 713 O O . PRO A 1 94 ? -14.605 3.130 -8.051 1.00 73.94 94 PRO A O 1
ATOM 716 N N . ILE A 1 95 ? -16.254 1.880 -7.153 1.00 72.44 95 ILE A N 1
ATOM 717 C CA . ILE A 1 95 ? -16.542 2.645 -5.940 1.00 72.44 95 ILE A CA 1
ATOM 718 C C . ILE A 1 95 ? -15.833 1.893 -4.808 1.00 72.44 95 ILE A C 1
ATOM 720 O O . ILE A 1 95 ? -16.090 0.697 -4.653 1.00 72.44 95 ILE A O 1
ATOM 724 N N . ASP A 1 96 ? -14.933 2.560 -4.091 1.00 68.38 96 ASP A N 1
ATOM 725 C CA . ASP A 1 96 ? -14.206 2.075 -2.904 1.00 68.38 96 ASP A CA 1
ATOM 726 C C . ASP A 1 96 ? -14.285 3.158 -1.815 1.00 68.38 96 ASP A C 1
ATOM 728 O O . ASP A 1 96 ? -14.403 4.348 -2.205 1.00 68.38 96 ASP A O 1
#

Organism: Clostridium perfringens (NCBI:txid1502)

Radius of gyration: 22.0 Å; chains: 1; bounding box: 46×27×63 Å

InterPro domains:
  IPR010209 Ion-translocating oxidoreductase complex, subunit RnfG/RsxG [PTHR36118] (1-95)

Foldseek 3Di:
DVVVVVVVVVVVVVVVVVVVVVVVVCVVVVVVCVVVVAQDPVNCCVVPVQFPDWDFDPDPDDPPAQWDGKIFGDRVPDGPDMDTDGWDADPVGIDD

pLDDT: mean 80.19, std 9.93, range [58.0, 96.75]